Protein AF-A0A452ULZ0-F1 (afdb_monomer_lite)

Sequence (99 aa):
MAGRLATFLKDAWAKEPVLVASFTIGGLAVILPTLSPFTKYTTMINQATPYNYPVPLRDDGNMPNVPSHPQDPQAPSMEWLKKLCSPPVTWRRPLPCNQ

Foldseek 3Di:
DVVVVVVVLVVCCVPPVVVSVVCVVVVCVVPVCVVDPCVVVVVVVVVPDDPDDDDDDDDPPPCPQHDPDPPDPSDDDCVVVVVVQDDPDDPDDRDCPDD

pLDDT: mean 82.65, std 14.55, range [37.94, 95.0]

Structure (mmCIF, N/CA/C/O backbone):
data_AF-A0A452ULZ0-F1
#
_entry.id   AF-A0A452ULZ0-F1
#
loop_
_atom_site.group_PDB
_atom_site.id
_atom_site.type_symbol
_atom_site.label_atom_id
_atom_site.label_alt_id
_atom_site.label_comp_id
_atom_site.label_asym_id
_atom_site.label_entity_id
_atom_site.label_seq_id
_atom_site.pdbx_PDB_ins_code
_atom_site.Cartn_x
_atom_site.Cartn_y
_atom_site.Cartn_z
_atom_site.occupancy
_atom_site.B_iso_or_equiv
_atom_site.auth_seq_id
_atom_site.auth_comp_id
_atom_site.auth_asym_id
_atom_site.auth_atom_id
_atom_site.pdbx_PDB_model_num
ATOM 1 N N . MET A 1 1 ? -28.628 21.073 13.696 1.00 61.62 1 MET A N 1
ATOM 2 C CA . MET A 1 1 ? -28.213 19.648 13.624 1.00 61.62 1 MET A CA 1
ATOM 3 C C . MET A 1 1 ? -26.811 19.424 14.187 1.00 61.62 1 MET A C 1
ATOM 5 O O . MET A 1 1 ? -26.684 18.582 15.064 1.00 61.62 1 MET A O 1
ATOM 9 N N . ALA A 1 2 ? -25.799 20.212 13.793 1.00 70.75 2 ALA A N 1
ATOM 10 C CA . ALA A 1 2 ? -24.420 20.081 14.294 1.00 70.75 2 ALA A CA 1
ATOM 11 C C . ALA A 1 2 ? -24.286 20.118 15.834 1.00 70.75 2 ALA A C 1
ATOM 13 O O . ALA A 1 2 ? -23.570 19.306 16.408 1.00 70.75 2 ALA A O 1
ATOM 14 N N . GLY A 1 3 ? -25.049 20.981 16.518 1.00 78.12 3 GLY A N 1
ATOM 15 C CA . GLY A 1 3 ? -25.036 21.053 17.986 1.00 78.12 3 GLY A CA 1
ATOM 16 C C . GLY A 1 3 ? -25.528 19.783 18.695 1.00 78.12 3 GLY A C 1
ATOM 17 O O . GLY A 1 3 ? -25.013 19.467 19.757 1.00 78.12 3 GLY A O 1
ATOM 18 N N . ARG A 1 4 ? -26.465 19.027 18.096 1.00 80.88 4 ARG A N 1
ATOM 19 C CA . ARG A 1 4 ? -26.992 17.763 18.660 1.00 80.88 4 ARG A CA 1
ATOM 20 C C . ARG A 1 4 ? -26.027 16.593 18.445 1.00 80.88 4 ARG A C 1
ATOM 22 O O . ARG A 1 4 ? -25.919 15.723 19.299 1.00 80.88 4 ARG A O 1
ATOM 29 N N . LEU A 1 5 ? -25.317 16.591 17.315 1.00 83.25 5 LEU A N 1
ATOM 30 C CA . LEU A 1 5 ? -24.251 15.627 17.031 1.00 83.25 5 LEU A CA 1
ATOM 31 C C . LEU A 1 5 ? -23.059 15.817 17.973 1.0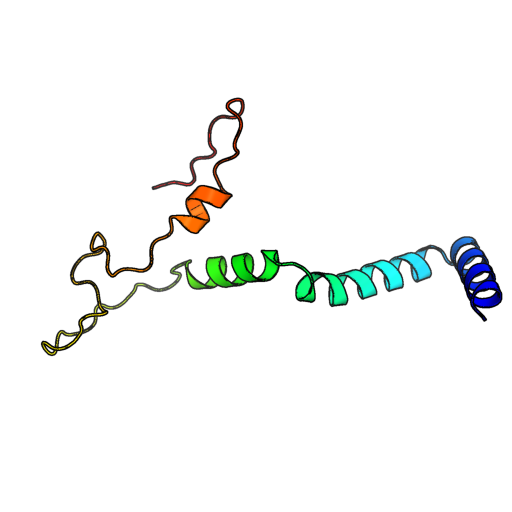0 83.25 5 LEU A C 1
ATOM 33 O O . LEU A 1 5 ? -22.531 14.839 18.486 1.00 83.25 5 LEU A O 1
ATOM 37 N N . ALA A 1 6 ? -22.666 17.064 18.243 1.00 84.62 6 ALA A N 1
ATOM 38 C CA . ALA A 1 6 ? -21.550 17.356 19.136 1.00 84.62 6 ALA A CA 1
ATOM 39 C C . ALA A 1 6 ? -21.823 16.948 20.596 1.00 84.62 6 ALA A C 1
ATOM 41 O O . ALA A 1 6 ? -20.917 16.446 21.260 1.00 84.62 6 ALA A O 1
ATOM 42 N N . THR A 1 7 ? -23.049 17.130 21.104 1.00 88.00 7 THR A N 1
ATOM 43 C CA . THR A 1 7 ? -23.432 16.629 22.437 1.00 88.00 7 THR A CA 1
ATOM 44 C C . THR A 1 7 ? -23.480 15.108 22.481 1.00 88.00 7 THR A C 1
ATOM 46 O O . THR A 1 7 ? -22.899 14.528 23.390 1.00 88.00 7 THR A O 1
ATOM 49 N N . PHE A 1 8 ? -24.057 14.454 21.467 1.00 85.94 8 PHE A N 1
ATOM 50 C CA . PHE A 1 8 ? -24.051 12.990 21.382 1.00 85.94 8 PHE A CA 1
ATOM 51 C C . PHE A 1 8 ? -22.630 12.411 21.358 1.00 85.94 8 PHE A C 1
ATOM 53 O O . PHE A 1 8 ? -22.353 11.440 22.052 1.00 85.94 8 PHE A O 1
ATOM 60 N N . LEU A 1 9 ? -21.711 13.022 20.603 1.00 86.44 9 LEU A N 1
ATOM 61 C CA . LEU A 1 9 ? -20.327 12.554 20.520 1.00 86.44 9 LEU A CA 1
ATOM 62 C C . LEU A 1 9 ? -19.589 12.700 21.860 1.00 86.44 9 LEU A C 1
ATOM 64 O O . LEU A 1 9 ? -18.845 11.803 22.243 1.00 86.44 9 LEU A O 1
ATOM 68 N N . LYS A 1 10 ? -19.821 13.801 22.590 1.00 87.81 10 LYS A N 1
ATOM 69 C CA . LYS A 1 10 ? -19.275 14.003 23.944 1.00 87.81 10 LYS A CA 1
ATOM 70 C C . LYS A 1 10 ? -19.820 12.973 24.935 1.00 87.81 10 LYS A C 1
ATOM 72 O O . LYS A 1 10 ? -19.043 12.400 25.693 1.00 87.81 10 LYS A O 1
ATOM 77 N N . ASP A 1 11 ? -21.121 12.699 24.890 1.00 90.12 11 ASP A N 1
ATOM 78 C CA . ASP A 1 11 ? -21.759 11.714 25.767 1.00 90.12 11 ASP A CA 1
ATOM 79 C C . ASP A 1 11 ? -21.310 10.279 25.448 1.00 90.12 11 ASP A C 1
ATOM 81 O O . ASP A 1 11 ? -21.034 9.499 26.360 1.00 90.12 11 ASP A O 1
ATOM 85 N N . ALA A 1 12 ? -21.198 9.929 24.163 1.00 88.50 12 ALA A N 1
ATOM 86 C CA . ALA A 1 12 ? -20.717 8.623 23.713 1.00 88.50 12 ALA A CA 1
ATOM 87 C C . ALA A 1 12 ? -19.245 8.404 24.085 1.00 88.50 12 ALA A C 1
ATOM 89 O O . ALA A 1 12 ? -18.871 7.311 24.502 1.00 88.50 12 ALA A O 1
ATOM 90 N N . TRP A 1 13 ? -18.418 9.450 24.003 1.00 90.62 13 TRP A N 1
ATOM 91 C CA . TRP A 1 13 ? -17.019 9.380 24.423 1.00 90.62 13 TRP A CA 1
ATOM 92 C C . TRP A 1 13 ? -16.873 9.237 25.945 1.00 90.62 13 TRP A C 1
ATOM 94 O O . TRP A 1 13 ? -15.972 8.547 26.406 1.00 90.62 13 TRP A O 1
ATOM 104 N N . ALA A 1 14 ? -17.777 9.829 26.733 1.00 91.44 14 ALA A N 1
ATOM 105 C CA . ALA A 1 14 ? -17.777 9.686 28.189 1.00 91.44 14 ALA A CA 1
ATOM 106 C C . ALA A 1 14 ? -18.267 8.306 28.668 1.00 91.44 14 ALA A C 1
ATOM 108 O O . ALA A 1 14 ? -17.794 7.813 29.690 1.00 91.44 14 ALA A O 1
ATOM 109 N N . LYS A 1 15 ? -19.218 7.688 27.954 1.00 91.50 15 LYS A N 1
ATOM 110 C CA . LYS A 1 15 ? -19.829 6.406 28.349 1.00 91.50 15 LYS A CA 1
ATOM 111 C C . LYS A 1 15 ? -19.104 5.194 27.774 1.00 91.50 15 LYS A C 1
ATOM 113 O O . LYS A 1 15 ? -18.845 4.239 28.496 1.00 91.50 15 LYS A O 1
ATOM 118 N N . GLU A 1 16 ? -18.778 5.231 26.487 1.00 90.38 16 GLU A N 1
ATOM 119 C CA . GLU A 1 16 ? -18.202 4.101 25.752 1.00 90.38 16 GLU A CA 1
ATOM 120 C C . GLU A 1 16 ? -17.007 4.561 24.894 1.00 90.38 16 GLU A C 1
ATOM 122 O O . GLU A 1 16 ? -17.019 4.442 23.663 1.00 90.38 16 GLU A O 1
ATOM 127 N N . PRO A 1 17 ? -15.932 5.077 25.527 1.00 89.69 17 PRO A N 1
ATOM 128 C CA . PRO A 1 17 ? -14.778 5.638 24.818 1.00 89.69 17 PRO A CA 1
ATOM 129 C C . PRO A 1 17 ? -14.107 4.628 23.883 1.00 89.69 17 PRO A C 1
ATOM 131 O O . PRO A 1 17 ? -13.607 5.000 22.823 1.00 89.69 17 PRO A O 1
ATOM 134 N N . VAL A 1 18 ? -14.122 3.343 24.252 1.00 93.38 18 VAL A N 1
ATOM 135 C CA . VAL A 1 18 ? -13.517 2.260 23.466 1.00 93.38 18 VAL A CA 1
ATOM 136 C C . VAL A 1 18 ? -14.220 2.091 22.118 1.00 93.38 18 VAL A C 1
ATOM 138 O O . VAL A 1 18 ? -13.550 1.914 21.103 1.00 93.38 18 VAL A O 1
ATOM 141 N N . LEU A 1 19 ? -15.552 2.195 22.084 1.00 91.94 19 LEU A N 1
ATOM 142 C CA . LEU A 1 19 ? -16.315 2.078 20.841 1.00 91.94 19 LEU A CA 1
ATOM 143 C C . LEU A 1 19 ? -16.130 3.317 19.964 1.00 91.94 19 LEU A C 1
ATOM 145 O O . LEU A 1 19 ? -15.907 3.201 18.762 1.00 91.94 19 LEU A O 1
ATOM 149 N N . VAL A 1 20 ? -16.137 4.515 20.551 1.00 92.25 20 VAL A N 1
ATOM 150 C CA . VAL A 1 20 ? -15.878 5.744 19.783 1.00 92.25 20 VAL A CA 1
ATOM 151 C C . VAL A 1 20 ? -14.463 5.726 19.183 1.00 92.25 20 VAL A C 1
ATOM 153 O O . VAL A 1 20 ? -14.278 6.069 18.013 1.00 92.25 20 VAL A O 1
ATOM 156 N N . ALA A 1 21 ? -13.461 5.270 19.939 1.00 93.44 21 ALA A N 1
ATOM 157 C CA . ALA A 1 21 ? -12.095 5.111 19.444 1.00 93.44 21 ALA A CA 1
ATOM 158 C C . ALA A 1 21 ? -11.990 4.053 18.330 1.00 93.44 21 ALA A C 1
ATOM 160 O O . ALA A 1 21 ? -11.332 4.293 17.319 1.00 93.44 21 ALA A O 1
ATOM 161 N N . SER A 1 22 ? -12.660 2.903 18.456 1.00 93.69 22 SER A N 1
ATOM 162 C CA . SER A 1 22 ? -12.592 1.854 17.431 1.00 93.69 22 SER A CA 1
ATOM 163 C C . SER A 1 22 ? -13.207 2.299 16.102 1.00 93.69 22 SER A C 1
ATOM 165 O O . SER A 1 22 ? -12.589 2.109 15.053 1.00 93.69 22 SER A O 1
ATOM 167 N N . PHE A 1 23 ? -14.366 2.965 16.127 1.00 92.69 23 PHE A N 1
ATOM 168 C CA . PHE A 1 23 ? -15.002 3.484 14.912 1.00 92.69 23 PHE A CA 1
ATOM 169 C C . PHE A 1 23 ? -14.205 4.622 14.271 1.00 92.69 23 PHE A C 1
ATOM 171 O O . PHE A 1 23 ? -14.119 4.690 13.046 1.00 92.69 23 PHE A O 1
ATOM 178 N N . THR A 1 24 ? -13.593 5.498 15.070 1.00 93.00 24 THR A N 1
ATOM 179 C CA . THR A 1 24 ? -12.752 6.584 14.537 1.00 93.00 24 THR A CA 1
ATOM 180 C C . THR A 1 24 ? -11.468 6.052 13.904 1.00 93.00 24 THR A C 1
ATOM 182 O O . THR A 1 24 ? -11.146 6.446 12.784 1.00 93.00 24 THR A O 1
ATOM 185 N N . ILE A 1 25 ? -10.773 5.116 14.558 1.00 94.38 25 ILE A N 1
ATOM 186 C CA . ILE A 1 25 ? -9.572 4.473 14.002 1.00 94.38 25 ILE A CA 1
ATOM 187 C C . ILE A 1 25 ? -9.929 3.663 12.752 1.00 94.38 25 ILE A C 1
ATOM 189 O O . ILE A 1 25 ? -9.254 3.795 11.734 1.00 94.38 25 ILE A O 1
ATOM 193 N N . GLY A 1 26 ? -11.007 2.875 12.792 1.00 95.00 26 GLY A N 1
ATOM 194 C CA . GLY A 1 26 ? -11.477 2.099 11.643 1.00 95.00 26 GLY A CA 1
ATOM 195 C C . GLY A 1 26 ? -11.869 2.986 10.460 1.00 95.00 26 GLY A C 1
ATOM 196 O O . GLY A 1 26 ? -11.455 2.731 9.332 1.00 95.0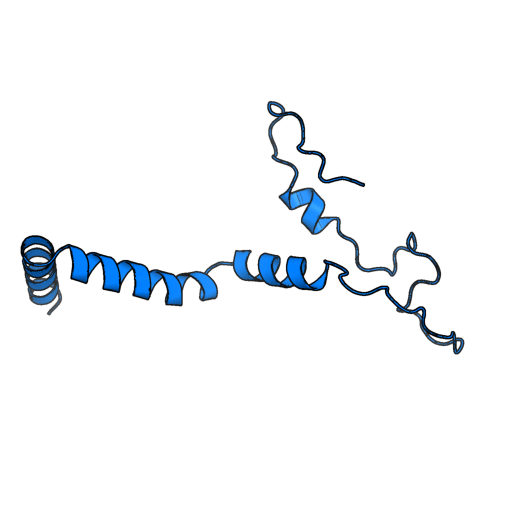0 26 GLY A O 1
ATOM 197 N N . GLY A 1 27 ? -12.596 4.078 10.714 1.00 94.75 27 GLY A N 1
ATOM 198 C CA . GLY A 1 27 ? -12.961 5.053 9.686 1.00 94.75 27 GLY A CA 1
ATOM 199 C C . GLY A 1 27 ? -11.739 5.730 9.063 1.00 94.75 27 GLY A C 1
ATOM 200 O O . GLY A 1 27 ? -11.634 5.818 7.839 1.00 94.75 27 GLY A O 1
ATOM 201 N N . LEU A 1 28 ? -10.772 6.143 9.888 1.00 93.69 28 LEU A N 1
ATOM 202 C CA . LEU A 1 28 ? -9.514 6.709 9.399 1.00 93.69 28 LEU A CA 1
ATOM 203 C C . LEU A 1 28 ? -8.707 5.690 8.594 1.00 93.69 28 LEU A C 1
ATOM 205 O O . LEU A 1 28 ? -8.191 6.043 7.540 1.00 93.69 28 LEU A O 1
ATOM 209 N N . ALA A 1 29 ? -8.636 4.431 9.023 1.00 92.44 29 ALA A N 1
ATOM 210 C CA . ALA A 1 29 ? -7.911 3.387 8.301 1.00 92.44 29 ALA A CA 1
ATOM 211 C C . ALA A 1 29 ? -8.465 3.136 6.886 1.00 92.44 29 ALA A C 1
ATOM 213 O O . ALA A 1 29 ? -7.704 2.759 6.000 1.00 92.44 29 ALA A O 1
ATOM 214 N N . VAL A 1 30 ? -9.759 3.377 6.653 1.00 93.75 30 VAL A N 1
ATOM 215 C CA . VAL A 1 30 ? -10.386 3.245 5.326 1.00 93.75 30 VAL A CA 1
ATOM 216 C C . VAL A 1 30 ? -10.167 4.489 4.460 1.00 93.75 30 VAL A C 1
ATOM 218 O O . VAL A 1 30 ? -9.924 4.374 3.261 1.00 93.75 30 VAL A O 1
ATOM 221 N N . ILE A 1 31 ? -10.241 5.685 5.050 1.00 93.44 31 ILE A N 1
ATOM 222 C CA . ILE A 1 31 ? -10.180 6.955 4.304 1.00 93.44 31 ILE A CA 1
ATOM 223 C C . ILE A 1 31 ? -8.730 7.387 4.033 1.00 93.44 31 ILE A C 1
ATOM 225 O O . ILE A 1 31 ? -8.418 7.936 2.979 1.00 93.44 31 ILE A O 1
ATOM 229 N N . LEU A 1 32 ? -7.813 7.147 4.968 1.00 91.75 32 LEU A N 1
ATOM 230 C CA . LEU A 1 32 ? -6.438 7.639 4.882 1.00 91.75 32 LEU A CA 1
ATOM 231 C C . LEU A 1 32 ? -5.643 7.060 3.691 1.00 91.75 32 LEU A C 1
ATOM 233 O O . LEU A 1 32 ? -4.917 7.830 3.057 1.00 91.75 32 LEU A O 1
ATOM 237 N N . PRO A 1 33 ? -5.767 5.767 3.319 1.00 90.94 33 PRO A N 1
ATOM 238 C CA . PRO A 1 33 ? -5.032 5.216 2.181 1.00 90.94 33 PRO A CA 1
ATOM 239 C C . PRO A 1 33 ? -5.403 5.842 0.833 1.00 90.94 33 PRO A C 1
ATOM 241 O O . PRO A 1 33 ? -4.532 5.934 -0.031 1.00 90.94 33 PRO A O 1
ATOM 244 N N . THR A 1 34 ? -6.654 6.284 0.648 1.00 89.50 34 THR A N 1
ATOM 245 C CA . THR A 1 34 ? -7.116 6.901 -0.611 1.00 89.50 34 THR A CA 1
ATOM 246 C C . THR A 1 34 ? -6.693 8.362 -0.737 1.00 89.50 34 THR A C 1
ATOM 248 O O . THR A 1 34 ? -6.506 8.850 -1.849 1.00 89.50 34 THR A O 1
ATOM 251 N N . LEU A 1 35 ? -6.493 9.051 0.389 1.00 91.56 35 LEU A N 1
ATOM 252 C CA . LEU A 1 35 ? -6.009 10.433 0.423 1.00 91.56 35 LEU A CA 1
ATOM 253 C C . LEU A 1 35 ? -4.478 10.533 0.449 1.00 91.56 35 LEU A C 1
ATOM 255 O O . LEU A 1 35 ? -3.920 11.558 0.058 1.00 91.56 35 LEU A O 1
ATOM 259 N N . SER A 1 36 ? -3.786 9.500 0.934 1.00 88.81 36 SER A N 1
ATOM 260 C CA . SER A 1 36 ? -2.337 9.545 1.109 1.00 88.81 36 SER A CA 1
ATOM 261 C C . SER A 1 36 ? -1.593 9.392 -0.226 1.00 88.81 36 SER A C 1
ATOM 263 O O . SER A 1 36 ? -1.711 8.352 -0.881 1.00 88.81 36 SER A O 1
ATOM 265 N N . PRO A 1 37 ? -0.722 10.349 -0.608 1.00 88.06 37 PRO A N 1
ATOM 266 C CA . PRO A 1 37 ? 0.125 10.210 -1.793 1.00 88.06 37 PRO A CA 1
ATOM 267 C C . PRO A 1 37 ? 1.192 9.114 -1.625 1.00 88.06 37 PRO A C 1
ATOM 269 O O . PRO A 1 37 ? 1.798 8.683 -2.607 1.00 88.06 37 PRO A O 1
ATOM 272 N N . PHE A 1 38 ? 1.426 8.641 -0.393 1.00 88.19 38 PHE A N 1
ATOM 273 C CA . PHE A 1 38 ? 2.446 7.638 -0.095 1.00 88.19 38 PHE A CA 1
ATOM 274 C C . PHE A 1 38 ? 2.011 6.202 -0.388 1.00 88.19 38 PHE A C 1
ATOM 276 O O . PHE A 1 38 ? 2.869 5.354 -0.630 1.00 88.19 38 PHE A O 1
ATOM 283 N N . THR A 1 39 ? 0.704 5.932 -0.460 1.00 87.88 39 THR A N 1
ATOM 284 C CA . THR A 1 39 ? 0.169 4.596 -0.775 1.00 87.88 39 THR A CA 1
ATOM 285 C C . THR A 1 39 ? 0.679 4.080 -2.132 1.00 87.88 39 THR A C 1
ATOM 287 O O . THR A 1 39 ? 0.914 2.881 -2.310 1.00 87.88 39 THR A O 1
ATOM 290 N N . LYS A 1 40 ? 0.948 4.990 -3.083 1.00 89.62 40 LYS A N 1
ATOM 291 C CA . LYS A 1 40 ? 1.559 4.663 -4.381 1.00 89.62 40 LYS A CA 1
ATOM 292 C C . LYS A 1 40 ? 2.950 4.039 -4.227 1.00 89.62 40 LYS A C 1
ATOM 294 O O . LYS A 1 40 ? 3.237 3.039 -4.881 1.00 89.62 40 LYS A O 1
ATOM 299 N N . TYR A 1 41 ? 3.798 4.595 -3.361 1.00 89.81 41 TYR A N 1
ATOM 300 C CA . TYR A 1 41 ? 5.163 4.096 -3.175 1.00 89.81 41 TYR A CA 1
ATOM 301 C C . TYR A 1 41 ? 5.176 2.695 -2.571 1.00 89.81 41 TYR A C 1
ATOM 303 O O . TYR A 1 41 ? 5.980 1.877 -2.999 1.00 89.81 41 TYR A O 1
ATOM 311 N N . THR A 1 42 ? 4.249 2.372 -1.665 1.00 88.69 42 THR A N 1
ATOM 312 C CA . THR A 1 42 ? 4.103 1.003 -1.142 1.00 88.69 42 THR A CA 1
ATOM 313 C C . THR A 1 42 ? 3.859 -0.006 -2.266 1.00 88.69 42 THR A C 1
ATOM 315 O O . THR A 1 42 ? 4.503 -1.050 -2.310 1.00 88.69 42 THR A O 1
ATOM 318 N N . THR A 1 43 ? 2.986 0.329 -3.220 1.00 90.25 43 THR A N 1
ATOM 319 C CA . THR A 1 43 ? 2.718 -0.540 -4.379 1.00 90.25 43 THR A CA 1
ATOM 320 C C . THR A 1 43 ? 3.946 -0.661 -5.282 1.00 90.25 43 THR A C 1
ATOM 322 O O . THR A 1 43 ? 4.307 -1.766 -5.681 1.00 90.25 43 THR A O 1
ATOM 325 N N . MET A 1 44 ? 4.628 0.456 -5.555 1.00 92.06 44 MET A N 1
ATOM 326 C CA . MET A 1 44 ? 5.844 0.463 -6.375 1.00 92.06 44 MET A CA 1
ATOM 327 C C . MET A 1 44 ? 6.984 -0.352 -5.746 1.00 92.06 44 MET A C 1
ATOM 329 O O . MET A 1 44 ? 7.694 -1.041 -6.470 1.00 92.06 44 MET A O 1
ATOM 333 N N . ILE A 1 45 ? 7.150 -0.312 -4.418 1.00 92.06 45 ILE A N 1
ATOM 334 C CA . ILE A 1 45 ? 8.156 -1.116 -3.701 1.00 92.06 45 ILE A CA 1
ATOM 335 C C . ILE A 1 45 ? 7.862 -2.607 -3.881 1.00 92.06 45 ILE A C 1
ATOM 337 O O . ILE A 1 45 ? 8.749 -3.349 -4.287 1.00 92.06 45 ILE A O 1
ATOM 341 N N . ASN A 1 46 ? 6.616 -3.030 -3.653 1.00 91.19 46 ASN A N 1
ATOM 342 C CA . ASN A 1 46 ? 6.229 -4.440 -3.766 1.00 91.19 46 ASN A CA 1
ATOM 343 C C . ASN A 1 46 ? 6.391 -4.994 -5.192 1.00 91.19 46 ASN A C 1
ATOM 345 O O . ASN A 1 46 ? 6.653 -6.179 -5.371 1.00 91.19 46 ASN A O 1
ATOM 349 N N . GLN A 1 47 ? 6.228 -4.148 -6.212 1.00 90.06 47 GLN A N 1
ATOM 350 C CA . GLN A 1 47 ? 6.468 -4.529 -7.607 1.00 90.06 47 GLN A CA 1
ATOM 351 C C . GLN A 1 47 ? 7.958 -4.567 -7.960 1.00 90.06 47 GLN A C 1
ATOM 353 O O . GLN A 1 47 ? 8.369 -5.377 -8.786 1.00 90.06 47 GLN A O 1
ATOM 358 N N . ALA A 1 48 ? 8.762 -3.692 -7.355 1.00 90.25 48 ALA A N 1
ATOM 359 C CA . ALA A 1 48 ? 10.192 -3.604 -7.622 1.00 90.25 48 ALA A CA 1
ATOM 360 C C . ALA A 1 48 ? 11.008 -4.708 -6.930 1.00 90.25 48 ALA A C 1
ATOM 362 O O . ALA A 1 48 ? 12.142 -4.941 -7.332 1.00 90.25 48 ALA A O 1
ATOM 363 N N . THR A 1 49 ? 10.470 -5.382 -5.908 1.00 90.56 49 THR A N 1
ATOM 364 C CA . THR A 1 49 ? 11.148 -6.484 -5.208 1.00 90.56 49 THR A CA 1
ATOM 365 C C . THR A 1 49 ? 11.093 -7.785 -6.019 1.00 90.56 49 THR A C 1
ATOM 367 O O . THR A 1 49 ? 10.018 -8.386 -6.124 1.00 90.56 49 THR A O 1
ATOM 370 N N . PRO A 1 50 ? 12.223 -8.273 -6.570 1.00 89.31 50 PRO A N 1
ATOM 371 C CA . PRO A 1 50 ? 12.229 -9.487 -7.372 1.00 89.31 50 PRO A CA 1
ATOM 372 C C . PRO A 1 50 ? 12.263 -10.719 -6.462 1.00 89.31 50 PRO A C 1
ATOM 374 O O . PRO A 1 50 ? 13.304 -11.087 -5.926 1.00 89.31 50 PRO A O 1
ATOM 377 N N . TYR A 1 51 ? 11.119 -11.378 -6.287 1.00 92.19 51 TYR A N 1
ATOM 378 C CA . TYR A 1 51 ? 11.066 -12.675 -5.594 1.00 92.19 51 TYR A CA 1
ATOM 379 C C . TYR A 1 51 ? 11.409 -13.853 -6.510 1.00 92.19 51 TYR A C 1
ATOM 381 O O . TYR A 1 51 ? 11.897 -14.880 -6.047 1.00 92.19 51 TYR A O 1
ATOM 389 N N . ASN A 1 52 ? 11.168 -13.692 -7.810 1.00 94.50 52 ASN A N 1
ATOM 390 C CA . ASN A 1 52 ? 11.483 -14.675 -8.836 1.00 94.50 52 ASN A CA 1
ATOM 391 C C . ASN A 1 52 ? 12.654 -14.180 -9.680 1.00 94.50 52 ASN A C 1
ATOM 393 O O . ASN A 1 52 ? 12.806 -12.977 -9.899 1.00 94.50 52 ASN A O 1
ATOM 397 N N . TYR A 1 53 ? 13.454 -15.113 -10.190 1.00 91.38 53 TYR A N 1
ATOM 398 C CA . TYR A 1 53 ? 14.531 -14.778 -11.113 1.00 91.38 53 TYR A CA 1
ATOM 399 C C . TYR A 1 53 ? 13.952 -14.239 -12.437 1.00 91.38 53 TYR A C 1
ATOM 401 O O . TYR A 1 53 ? 13.124 -14.925 -13.046 1.00 91.38 53 TYR A O 1
ATOM 409 N N . PRO A 1 54 ? 14.352 -13.038 -12.899 1.00 88.81 54 PRO A N 1
ATOM 410 C CA . PRO A 1 54 ? 13.862 -12.490 -14.156 1.00 88.81 54 PRO A CA 1
ATOM 411 C C . PRO A 1 54 ? 14.479 -13.259 -15.328 1.00 88.81 54 PRO A C 1
ATOM 413 O O . PRO A 1 54 ? 15.688 -13.226 -15.544 1.00 88.81 54 PRO A O 1
ATOM 416 N N . VAL A 1 55 ? 13.643 -13.967 -16.086 1.00 93.12 55 VAL A N 1
ATOM 417 C CA . VAL A 1 55 ? 14.078 -14.721 -17.268 1.00 93.12 55 VAL A CA 1
ATOM 418 C C . VAL A 1 55 ? 14.309 -13.744 -18.429 1.00 93.12 55 VAL A C 1
ATOM 420 O O . VAL A 1 55 ? 13.376 -13.018 -18.781 1.00 93.12 55 VAL A O 1
ATOM 423 N N . PRO A 1 56 ? 15.512 -13.709 -19.035 1.00 90.00 56 PRO A N 1
ATOM 424 C CA . PRO A 1 56 ? 15.786 -12.855 -20.186 1.00 90.00 56 PRO A CA 1
ATOM 425 C C . PRO A 1 56 ? 14.869 -13.177 -21.366 1.00 90.00 56 PRO A C 1
ATOM 427 O O . PRO A 1 56 ? 14.596 -14.344 -21.660 1.00 90.00 56 PRO A O 1
ATOM 430 N N . LEU A 1 57 ? 14.417 -12.137 -22.064 1.00 89.75 57 LEU A N 1
ATOM 431 C CA . LEU A 1 57 ? 13.652 -12.298 -23.293 1.00 89.75 57 LEU A CA 1
ATOM 432 C C . LEU A 1 57 ? 14.600 -12.610 -24.452 1.00 89.75 57 LEU A C 1
ATOM 434 O O . LEU A 1 57 ? 15.732 -12.132 -24.504 1.00 89.75 57 LEU A O 1
ATOM 438 N N . ARG A 1 58 ? 14.126 -13.424 -25.397 1.00 90.06 58 ARG A N 1
ATOM 439 C CA . ARG A 1 58 ? 14.848 -13.677 -26.642 1.00 90.06 58 ARG A CA 1
ATOM 440 C C . ARG A 1 58 ? 14.699 -12.467 -27.557 1.00 90.06 58 ARG A C 1
ATOM 442 O O . ARG A 1 58 ? 13.576 -12.055 -27.818 1.00 90.06 58 ARG A O 1
ATOM 449 N N . ASP A 1 59 ? 15.820 -11.958 -28.054 1.00 88.75 59 ASP A N 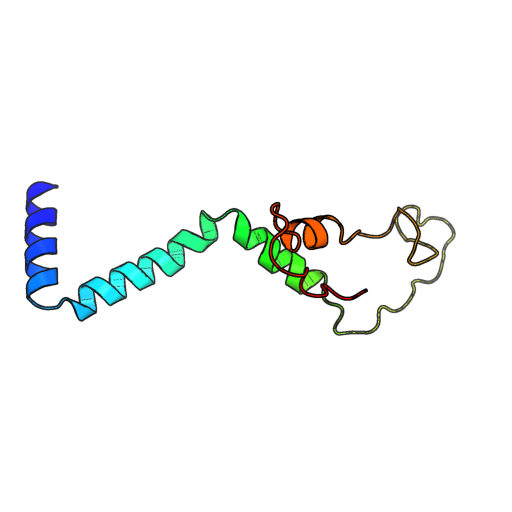1
ATOM 450 C CA . ASP A 1 59 ? 15.838 -10.815 -28.963 1.00 88.75 59 ASP A CA 1
ATOM 451 C C . ASP A 1 59 ? 15.255 -11.163 -30.345 1.00 88.75 59 ASP A C 1
ATOM 453 O O . ASP A 1 59 ? 15.628 -12.177 -30.946 1.00 88.75 59 ASP A O 1
ATOM 457 N N . ASP A 1 60 ? 14.331 -10.333 -30.830 1.00 89.44 60 ASP A N 1
ATOM 458 C CA . ASP A 1 60 ? 13.718 -10.394 -32.162 1.00 89.44 60 ASP A CA 1
ATOM 459 C C . ASP A 1 60 ? 14.210 -9.262 -33.089 1.00 89.44 60 ASP A C 1
ATOM 461 O O . ASP A 1 60 ? 13.828 -9.211 -34.261 1.00 89.44 60 ASP A O 1
ATOM 465 N N . GLY A 1 61 ? 15.084 -8.381 -32.586 1.00 86.94 61 GLY A N 1
ATOM 466 C CA . GLY A 1 61 ? 15.654 -7.246 -33.307 1.00 86.94 61 GLY A CA 1
ATOM 467 C C . GLY A 1 61 ? 14.808 -5.967 -33.279 1.00 86.94 61 GLY A C 1
ATOM 468 O O . GLY A 1 61 ? 15.238 -4.966 -33.853 1.00 86.94 61 GLY A O 1
ATOM 469 N N . ASN A 1 62 ? 13.634 -5.956 -32.629 1.00 86.69 62 ASN A N 1
ATOM 470 C CA . ASN A 1 62 ? 12.747 -4.787 -32.555 1.00 86.69 62 ASN A CA 1
ATOM 471 C C . ASN A 1 62 ? 12.181 -4.542 -31.140 1.00 86.69 62 ASN A C 1
ATOM 473 O O . ASN A 1 62 ? 10.986 -4.295 -30.958 1.00 86.69 62 ASN A O 1
ATOM 477 N N . MET A 1 63 ? 13.046 -4.559 -30.122 1.00 85.44 63 MET A N 1
ATOM 478 C CA . MET A 1 63 ? 12.668 -4.271 -28.730 1.00 85.44 63 MET A CA 1
ATOM 479 C C . MET A 1 63 ? 13.410 -3.053 -28.148 1.00 85.44 63 MET A C 1
ATOM 481 O O . MET A 1 63 ? 14.263 -3.209 -27.280 1.00 85.44 63 MET A O 1
ATOM 485 N N . PRO A 1 64 ? 13.056 -1.811 -28.538 1.00 83.88 64 PRO A N 1
ATOM 486 C CA . PRO A 1 64 ? 13.742 -0.599 -28.067 1.00 83.88 64 PRO A CA 1
ATOM 487 C C . PRO A 1 64 ? 13.509 -0.265 -26.580 1.00 83.88 64 PRO A C 1
ATOM 489 O O . PRO A 1 64 ? 14.116 0.667 -26.065 1.00 83.88 64 PRO A O 1
ATOM 492 N N . ASN A 1 65 ? 12.596 -0.978 -25.908 1.00 84.50 65 ASN A N 1
ATOM 493 C CA . ASN A 1 65 ? 12.250 -0.768 -24.498 1.00 84.50 65 ASN A CA 1
ATOM 494 C C . ASN A 1 65 ? 12.840 -1.839 -23.565 1.00 84.50 65 ASN A C 1
ATOM 496 O O . ASN A 1 65 ? 12.617 -1.771 -22.355 1.00 84.50 65 ASN A O 1
ATOM 500 N N . VAL A 1 66 ? 13.516 -2.859 -24.104 1.00 85.44 66 VAL A N 1
ATOM 501 C CA . VAL A 1 66 ? 14.089 -3.955 -23.314 1.00 85.44 66 VAL A CA 1
ATOM 502 C C . VAL A 1 66 ? 15.599 -3.736 -23.224 1.00 85.44 66 VAL A C 1
ATOM 504 O O . VAL A 1 66 ? 16.257 -3.689 -24.260 1.00 85.44 66 VAL A O 1
ATOM 507 N N . PRO A 1 67 ? 16.165 -3.599 -22.014 1.00 88.00 67 PRO A N 1
ATOM 508 C CA . PRO A 1 67 ? 17.598 -3.401 -21.857 1.00 88.00 67 PRO A CA 1
ATOM 509 C C . PRO A 1 67 ? 18.366 -4.676 -22.227 1.00 88.00 67 PRO A C 1
ATOM 511 O O . PRO A 1 67 ? 17.967 -5.781 -21.849 1.00 88.00 67 PRO A O 1
ATOM 514 N N . SER A 1 68 ? 19.503 -4.517 -22.902 1.00 86.81 68 SER A N 1
ATOM 515 C CA . SER A 1 68 ? 20.417 -5.623 -23.217 1.00 86.81 68 SER A CA 1
ATOM 516 C C . SER A 1 68 ? 21.309 -5.973 -22.025 1.00 86.81 68 SER A C 1
ATOM 518 O O . SER A 1 68 ? 21.759 -7.111 -21.886 1.00 86.81 68 SER A O 1
ATOM 520 N N . HIS A 1 69 ? 21.563 -4.999 -21.151 1.00 86.31 69 HIS A N 1
ATOM 521 C CA . HIS A 1 69 ? 22.381 -5.136 -19.956 1.00 86.31 69 HIS A CA 1
ATOM 522 C C . HIS A 1 69 ? 21.728 -4.436 -18.744 1.00 86.31 69 HIS A C 1
ATOM 524 O O . HIS A 1 69 ? 21.103 -3.387 -18.899 1.00 86.31 69 HIS A O 1
ATOM 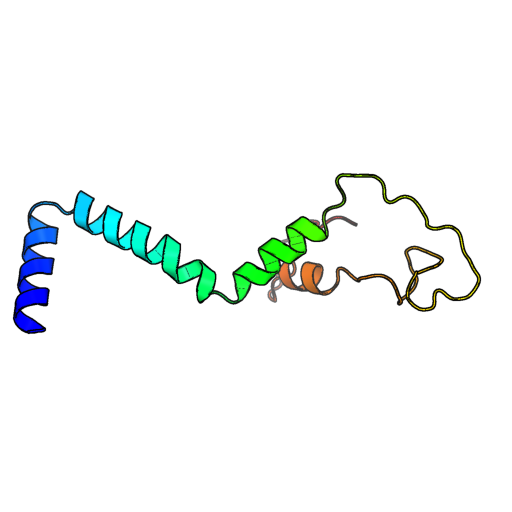530 N N . PRO A 1 70 ? 21.899 -4.941 -17.503 1.00 83.75 70 PRO A N 1
ATOM 531 C CA . PRO A 1 70 ? 21.282 -4.348 -16.308 1.00 83.75 70 PRO A CA 1
ATOM 532 C C . PRO A 1 70 ? 21.652 -2.885 -16.020 1.00 83.75 70 PRO A C 1
ATOM 534 O O . PRO A 1 70 ? 20.937 -2.207 -15.290 1.00 83.75 70 PRO A O 1
ATOM 537 N N . GLN A 1 71 ? 22.779 -2.405 -16.552 1.00 84.88 71 GLN A N 1
ATOM 538 C CA . GLN A 1 71 ? 23.236 -1.019 -16.380 1.00 84.88 71 GLN A CA 1
ATOM 539 C C . GLN A 1 71 ? 22.729 -0.069 -17.474 1.00 84.88 71 GLN A C 1
ATOM 541 O O . GLN A 1 71 ? 23.039 1.122 -17.429 1.00 84.88 71 GLN A O 1
ATOM 546 N N . ASP A 1 72 ? 21.966 -0.567 -18.449 1.00 86.94 72 ASP A N 1
ATOM 547 C CA . ASP A 1 72 ? 21.453 0.266 -19.529 1.00 86.94 72 ASP A CA 1
ATOM 548 C C . ASP A 1 72 ? 20.383 1.242 -19.012 1.00 86.94 72 ASP A C 1
ATOM 550 O O . ASP A 1 72 ? 19.525 0.872 -18.204 1.00 86.94 72 ASP A O 1
ATOM 554 N N . PRO A 1 73 ? 20.352 2.486 -19.522 1.00 83.12 73 PRO A N 1
ATOM 555 C CA . PRO A 1 73 ? 19.421 3.519 -19.059 1.00 83.12 73 PRO A CA 1
ATOM 556 C C . PRO A 1 73 ? 17.950 3.226 -19.394 1.00 83.12 73 PRO A C 1
ATOM 558 O O . PRO A 1 73 ? 17.062 3.919 -18.906 1.00 83.12 73 PRO A O 1
ATOM 561 N N . GLN A 1 74 ? 17.691 2.222 -20.234 1.00 81.75 74 GLN A N 1
ATOM 562 C CA . GLN A 1 74 ? 16.347 1.782 -20.616 1.00 81.75 74 GLN A CA 1
ATOM 563 C C . GLN A 1 74 ? 15.659 0.992 -19.489 1.00 81.75 74 GLN A C 1
ATOM 565 O O . GLN A 1 74 ? 14.434 0.883 -19.472 1.00 81.75 74 GLN A O 1
ATOM 570 N N . ALA A 1 75 ? 16.428 0.457 -18.532 1.00 80.88 75 ALA A N 1
ATOM 571 C CA . ALA A 1 75 ? 15.889 -0.298 -17.410 1.00 80.88 75 A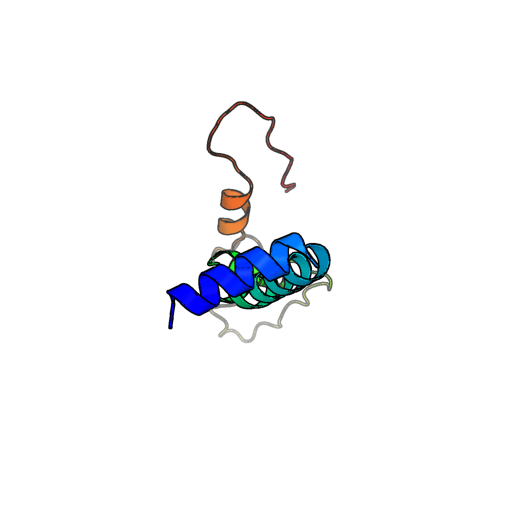LA A CA 1
ATOM 572 C C . ALA A 1 75 ? 15.170 0.616 -16.391 1.00 80.88 75 ALA A C 1
ATOM 574 O O . ALA A 1 75 ? 15.615 1.739 -16.129 1.00 80.88 75 ALA A O 1
ATOM 575 N N . PRO A 1 76 ? 14.092 0.138 -15.739 1.00 84.81 76 PRO A N 1
ATOM 576 C CA . PRO A 1 76 ? 13.464 0.860 -14.636 1.00 84.81 76 PRO A CA 1
ATOM 577 C C . P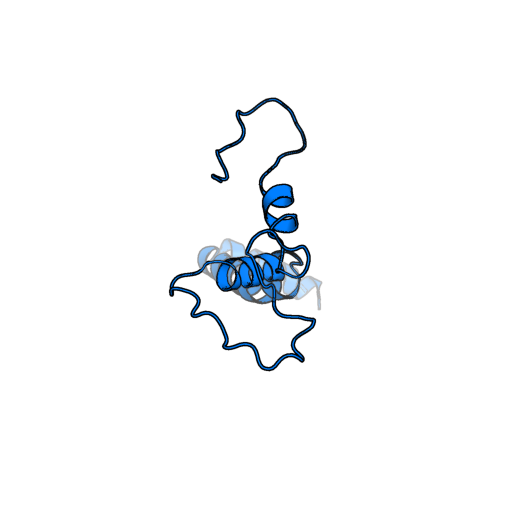RO A 1 76 ? 14.463 1.121 -13.497 1.00 84.81 76 PRO A C 1
ATOM 579 O O . PRO A 1 76 ? 14.956 0.191 -12.861 1.00 84.81 76 PRO A O 1
ATOM 582 N N . SER A 1 77 ? 14.755 2.394 -13.214 1.00 87.31 77 SER A N 1
ATOM 583 C CA . SER A 1 77 ? 15.726 2.765 -12.179 1.00 87.31 77 SER A CA 1
ATOM 584 C C . SER A 1 77 ? 15.096 2.883 -10.786 1.00 87.31 77 SER A C 1
ATOM 586 O O . SER A 1 77 ? 13.960 3.330 -10.608 1.00 87.31 77 SER A O 1
ATOM 588 N N . MET A 1 78 ? 15.874 2.531 -9.759 1.00 87.19 78 MET A N 1
ATOM 589 C CA . MET A 1 78 ? 15.478 2.626 -8.344 1.00 87.19 78 MET A CA 1
ATOM 590 C C . MET A 1 78 ? 15.897 3.954 -7.685 1.00 87.19 78 MET A C 1
ATOM 592 O O . MET A 1 78 ? 15.946 4.065 -6.460 1.00 87.19 78 MET A O 1
ATOM 596 N N . GLU A 1 79 ? 16.190 4.992 -8.474 1.00 88.44 79 GLU A N 1
ATOM 597 C CA . GLU A 1 79 ? 16.662 6.286 -7.956 1.00 88.44 79 GLU A CA 1
ATOM 598 C C . GLU A 1 79 ? 15.625 6.989 -7.071 1.00 88.44 79 GLU A C 1
ATOM 600 O O . GLU A 1 79 ? 15.973 7.635 -6.083 1.00 88.44 79 GLU A O 1
ATOM 605 N N . TRP A 1 80 ? 14.334 6.832 -7.376 1.00 88.81 80 TRP A N 1
ATOM 606 C CA . TRP A 1 80 ? 13.256 7.353 -6.533 1.00 88.81 80 TRP A CA 1
ATOM 607 C C . TRP A 1 80 ? 13.261 6.706 -5.138 1.00 88.81 80 TRP A C 1
ATOM 609 O O . TRP A 1 80 ? 13.076 7.404 -4.144 1.00 88.81 80 TRP A O 1
ATOM 619 N N . LEU A 1 81 ? 13.544 5.401 -5.047 1.00 88.69 81 LEU A N 1
ATOM 620 C CA . LEU A 1 81 ? 13.597 4.667 -3.783 1.00 88.69 81 LEU A CA 1
ATOM 621 C C . LEU A 1 81 ? 14.819 5.082 -2.953 1.00 88.69 81 LEU A C 1
ATOM 623 O O . LEU A 1 81 ? 14.697 5.342 -1.755 1.00 88.69 81 LEU A O 1
ATOM 627 N N . LYS A 1 82 ? 15.984 5.243 -3.596 1.00 86.75 82 LYS A N 1
ATOM 628 C CA . LYS A 1 82 ? 17.208 5.745 -2.940 1.00 86.75 82 LYS A CA 1
ATOM 629 C C . LYS A 1 82 ? 17.011 7.135 -2.328 1.00 86.75 82 LYS A C 1
ATOM 631 O O . LYS A 1 82 ? 17.478 7.397 -1.217 1.00 86.75 82 LYS A O 1
ATOM 636 N N . LYS A 1 83 ? 16.277 8.011 -3.022 1.00 86.88 83 LYS A N 1
ATOM 637 C CA . LYS A 1 83 ? 15.940 9.362 -2.543 1.00 86.88 83 LYS A CA 1
ATOM 638 C C . LYS A 1 83 ? 14.986 9.350 -1.347 1.00 86.88 83 LYS A C 1
ATOM 640 O O . LYS A 1 83 ? 15.115 10.211 -0.488 1.00 86.88 83 LYS A O 1
ATOM 645 N N . LEU A 1 84 ? 14.078 8.375 -1.257 1.00 82.81 84 LEU A N 1
ATOM 646 C CA . LEU A 1 84 ? 13.215 8.198 -0.080 1.00 82.81 84 LEU A CA 1
ATOM 647 C C . LEU A 1 84 ? 13.992 7.685 1.146 1.00 82.81 84 LEU A C 1
ATOM 649 O O . LEU A 1 84 ? 13.628 8.008 2.273 1.00 82.81 84 LEU A O 1
ATOM 653 N N . CYS A 1 85 ? 15.056 6.904 0.932 1.00 67.31 85 CYS A N 1
ATOM 654 C CA . CYS A 1 85 ? 15.898 6.356 2.003 1.00 67.31 85 CYS A CA 1
ATOM 655 C C . CYS A 1 85 ? 16.911 7.374 2.571 1.00 67.31 85 CYS A C 1
ATOM 657 O O . CYS A 1 85 ? 17.301 7.266 3.733 1.00 67.31 85 CYS A O 1
ATOM 659 N N . SER A 1 86 ? 17.332 8.375 1.790 1.00 56.56 86 SER A N 1
ATOM 660 C CA . SER A 1 86 ? 18.341 9.361 2.211 1.00 56.56 86 SER A CA 1
ATOM 661 C C . SER A 1 86 ? 17.704 10.575 2.912 1.00 56.56 86 SER A C 1
ATOM 663 O O . SER A 1 86 ? 17.072 11.391 2.239 1.00 56.56 86 SER A O 1
ATOM 665 N N . PRO A 1 87 ? 17.857 10.757 4.240 1.00 54.88 87 PRO A N 1
ATOM 666 C CA . PRO A 1 87 ? 17.364 11.955 4.912 1.00 54.88 87 PRO A CA 1
ATOM 667 C C . PRO A 1 87 ? 18.200 13.194 4.528 1.00 54.88 87 PRO A C 1
ATOM 669 O O . PRO A 1 87 ? 19.407 13.077 4.316 1.00 54.88 87 PRO A O 1
ATOM 672 N N . PRO A 1 88 ? 17.609 14.404 4.513 1.00 55.44 88 PRO A N 1
ATOM 673 C CA . PRO A 1 88 ? 18.302 15.633 4.115 1.00 55.44 88 PRO A CA 1
ATOM 674 C C . PRO A 1 88 ? 19.328 16.169 5.138 1.00 55.44 88 PRO A C 1
ATOM 676 O O . PRO A 1 88 ? 19.856 17.258 4.940 1.00 55.44 88 PRO A O 1
ATOM 679 N N . VAL A 1 89 ? 19.619 15.463 6.243 1.00 56.03 89 VAL A N 1
ATOM 680 C CA . VAL A 1 89 ? 20.436 15.993 7.354 1.00 56.03 89 VAL A CA 1
ATOM 681 C C . VAL A 1 89 ? 21.421 14.952 7.907 1.00 56.03 89 VAL A C 1
ATOM 683 O O . VAL A 1 89 ? 21.077 13.823 8.253 1.00 56.03 89 VAL A O 1
ATOM 686 N N . THR A 1 90 ? 22.665 15.403 8.021 1.00 51.09 90 THR A N 1
ATOM 687 C CA . THR A 1 90 ? 23.965 14.730 8.165 1.00 51.09 90 THR A CA 1
ATOM 688 C C . THR A 1 90 ? 24.285 14.054 9.513 1.00 51.09 90 THR A C 1
ATOM 690 O O . THR A 1 90 ? 25.459 13.903 9.837 1.00 51.09 90 THR A O 1
ATOM 693 N N . TRP A 1 91 ? 23.306 13.599 10.308 1.00 43.91 91 TRP A N 1
ATOM 694 C CA . TRP A 1 91 ? 23.587 13.144 11.694 1.00 43.91 91 TRP A CA 1
ATOM 695 C C . TRP A 1 91 ? 23.194 11.711 12.076 1.00 43.91 91 TRP A C 1
ATOM 697 O O . TRP A 1 91 ? 23.389 11.304 13.221 1.00 43.91 91 TRP A O 1
ATOM 707 N N . ARG A 1 92 ? 22.735 10.880 11.140 1.00 43.59 92 ARG A N 1
ATOM 708 C CA . ARG A 1 92 ? 22.788 9.419 11.313 1.00 43.59 92 ARG A CA 1
ATOM 709 C C . ARG A 1 92 ? 23.577 8.833 10.163 1.00 43.59 92 ARG A C 1
ATOM 711 O O . ARG A 1 92 ? 23.376 9.242 9.023 1.00 43.59 92 ARG A O 1
ATOM 718 N N . ARG A 1 93 ? 24.458 7.869 10.465 1.00 48.22 93 ARG A N 1
ATOM 719 C CA . ARG A 1 93 ? 25.035 6.997 9.435 1.00 48.22 93 ARG A CA 1
ATOM 720 C C . ARG A 1 93 ? 23.890 6.569 8.512 1.00 48.22 93 ARG A C 1
ATOM 722 O O . ARG A 1 93 ? 22.875 6.113 9.051 1.00 48.22 93 ARG A O 1
ATOM 729 N N . PRO A 1 94 ? 24.019 6.746 7.186 1.00 52.03 94 PRO A N 1
ATOM 730 C CA . PRO A 1 94 ? 23.058 6.188 6.253 1.00 52.03 94 PRO A CA 1
ATOM 731 C C . PRO A 1 94 ? 22.882 4.721 6.632 1.00 52.03 94 PRO A C 1
ATOM 733 O O . PRO A 1 94 ? 23.874 3.996 6.749 1.00 52.03 94 PRO A O 1
ATOM 736 N N . LEU A 1 95 ? 21.649 4.292 6.906 1.00 50.91 95 LEU A N 1
ATOM 737 C CA . LEU A 1 95 ? 21.383 2.861 6.900 1.00 50.91 95 LEU A CA 1
ATOM 738 C C . LEU A 1 95 ? 21.841 2.369 5.522 1.00 50.91 95 LEU A C 1
ATOM 740 O O . LEU A 1 95 ? 21.544 3.052 4.536 1.00 50.91 95 LEU A O 1
ATOM 744 N N . PRO A 1 96 ? 22.604 1.266 5.431 1.00 47.78 96 PRO A N 1
ATOM 745 C CA . PRO A 1 96 ? 22.980 0.721 4.144 1.00 47.78 96 PRO A CA 1
ATOM 746 C C . PRO A 1 96 ? 21.691 0.249 3.472 1.00 47.78 96 PRO A C 1
ATOM 748 O O . PRO A 1 96 ? 21.229 -0.870 3.674 1.00 47.78 96 PRO A O 1
ATOM 751 N N . CYS A 1 97 ? 21.084 1.137 2.689 1.00 50.06 97 CYS A N 1
ATOM 752 C CA . CYS A 1 97 ? 20.212 0.778 1.588 1.00 50.06 97 CYS A CA 1
ATOM 753 C C . CYS A 1 97 ? 21.149 0.099 0.577 1.00 50.06 97 CYS A C 1
ATOM 755 O O . CYS A 1 97 ? 21.722 0.755 -0.289 1.00 50.06 97 CYS A O 1
ATOM 757 N N . ASN A 1 98 ? 21.461 -1.168 0.877 1.00 43.38 98 ASN A N 1
ATOM 758 C CA . ASN A 1 98 ? 22.591 -1.919 0.345 1.00 43.38 98 ASN A CA 1
ATOM 759 C C . ASN A 1 98 ? 22.490 -2.063 -1.178 1.00 43.38 98 ASN A C 1
ATOM 761 O O . ASN A 1 98 ? 21.386 -2.175 -1.712 1.00 43.38 98 ASN A O 1
ATOM 765 N N . GLN A 1 99 ? 23.678 -2.007 -1.790 1.00 37.94 99 GLN A N 1
ATOM 766 C CA . GLN A 1 99 ? 24.001 -2.125 -3.216 1.00 37.94 99 GLN A CA 1
ATOM 767 C C . GLN A 1 99 ? 23.221 -3.201 -3.966 1.00 37.94 99 GLN A C 1
ATOM 769 O O . GLN A 1 99 ? 23.093 -4.320 -3.422 1.00 37.94 99 GLN A O 1
#

InterPro domains:
  IPR026626 NADH dehydrogenase [ubiquinone] 1 alpha subcomplex subunit 3 [PF14987] (8-84)
  IPR026626 NADH dehydrogenase [ubiquinone] 1 alpha subcomplex subunit 3 [PTHR15221] (1-84)

Radius of gyration: 24.2 Å; chains: 1; bounding box: 53×36×62 Å

Organism: Ursus maritimus (NCBI:txid29073)

Secondary structure (DSSP, 8-state):
-HHHHHHHHHHHHHH-HHHHHHHHHHHHHHHHHHH-TTHHHHHHHHHHS--S--PPPPP-S--TTS-SSTTSTTSPP-HHHHHHHS-SSTTS-------